Protein AF-A0A7G6E0V7-F1 (afdb_monomer_lite)

Foldseek 3Di:
DVVVVVVVVVVVVLLVVLLVLQLVVCVVVPPPDDDDDDADSSNVSVVQLVVQLVVQLVVVVVVCVVVVPDDDCFDPPDDPPTDGPSSVVSSVCSSVVSVVVSVVVVVD

Sequence (108 aa):
MLIKGILALILIGLVAWAVRTRVRLKKTRGVENVESTVASPASIALGELVAIAGGIYLSLVLLTSFLKLSLPEKVCIYDNLLIDPLALAAIVIAILQPLFLSLLRRFR

Structure (mmCIF, N/CA/C/O backbone):
data_AF-A0A7G6E0V7-F1
#
_entry.id   AF-A0A7G6E0V7-F1
#
loop_
_atom_site.group_PDB
_atom_site.id
_atom_site.type_symbol
_atom_site.label_atom_id
_atom_site.label_alt_id
_atom_site.label_comp_id
_atom_site.label_asym_id
_atom_site.label_entity_id
_atom_site.label_seq_id
_atom_site.pdbx_PDB_ins_code
_atom_site.Cartn_x
_atom_site.Cartn_y
_atom_site.Cartn_z
_atom_site.occupancy
_atom_site.B_iso_or_equiv
_atom_site.auth_seq_id
_atom_site.auth_comp_id
_atom_site.auth_asym_id
_atom_site.auth_atom_id
_atom_site.pdbx_PDB_model_num
ATOM 1 N N . MET A 1 1 ? 2.700 -21.958 11.638 1.00 61.03 1 MET A N 1
ATOM 2 C CA . MET A 1 1 ? 3.788 -21.428 10.776 1.00 61.03 1 MET A CA 1
ATOM 3 C C . MET A 1 1 ? 3.452 -21.491 9.288 1.00 61.03 1 MET A C 1
ATOM 5 O O . MET A 1 1 ? 3.596 -20.470 8.634 1.00 61.03 1 MET A O 1
ATOM 9 N N . LEU A 1 2 ? 2.939 -22.612 8.764 1.00 71.69 2 LEU A N 1
ATOM 10 C CA . LEU A 1 2 ? 2.548 -22.760 7.347 1.00 71.69 2 LEU A CA 1
ATOM 11 C C . LEU A 1 2 ? 1.574 -21.681 6.837 1.00 71.69 2 LEU A C 1
ATOM 13 O O . LEU A 1 2 ? 1.853 -21.029 5.839 1.00 71.69 2 LEU A O 1
ATOM 17 N N . ILE A 1 3 ? 0.488 -21.415 7.569 1.00 73.81 3 ILE A N 1
ATOM 18 C CA . ILE A 1 3 ? -0.502 -20.382 7.202 1.00 73.81 3 ILE A CA 1
ATOM 19 C C . ILE A 1 3 ? 0.128 -18.977 7.167 1.00 73.81 3 ILE A C 1
ATOM 21 O O . ILE A 1 3 ? -0.155 -18.197 6.263 1.00 73.81 3 ILE A O 1
ATOM 25 N N . LYS A 1 4 ? 1.046 -18.678 8.104 1.00 66.00 4 LYS A N 1
ATOM 26 C CA . LYS A 1 4 ? 1.781 -17.399 8.168 1.00 66.00 4 LYS A CA 1
ATOM 27 C C . LYS A 1 4 ? 2.684 -17.218 6.942 1.00 66.00 4 LYS A C 1
ATOM 29 O O . LYS A 1 4 ? 2.726 -16.136 6.366 1.00 66.00 4 LYS A O 1
ATOM 34 N N . GLY A 1 5 ? 3.349 -18.295 6.516 1.00 78.94 5 GLY A N 1
ATOM 35 C CA . GLY A 1 5 ? 4.156 -18.313 5.296 1.00 78.94 5 GLY A CA 1
ATOM 36 C C . GLY A 1 5 ? 3.321 -18.061 4.041 1.00 78.94 5 GLY A C 1
ATOM 37 O O . GLY A 1 5 ? 3.705 -17.238 3.219 1.00 78.94 5 GLY A O 1
ATOM 38 N N . ILE A 1 6 ? 2.150 -18.698 3.930 1.00 85.62 6 ILE A N 1
ATOM 39 C CA . ILE A 1 6 ? 1.242 -18.545 2.781 1.00 85.62 6 ILE A CA 1
ATOM 40 C C . ILE A 1 6 ? 0.707 -17.108 2.680 1.00 85.62 6 ILE A C 1
ATOM 42 O O . ILE A 1 6 ? 0.750 -16.518 1.604 1.00 85.62 6 ILE A O 1
ATOM 46 N N . LEU A 1 7 ? 0.258 -16.517 3.791 1.00 78.50 7 LEU A N 1
ATOM 47 C CA . LEU A 1 7 ? -0.248 -15.137 3.830 1.00 78.50 7 LEU A CA 1
ATOM 48 C C . LEU A 1 7 ?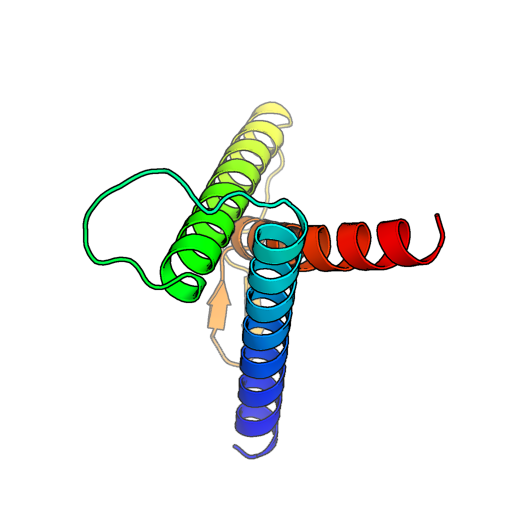 0.820 -14.111 3.431 1.00 78.50 7 LEU A C 1
ATOM 50 O O . LEU A 1 7 ? 0.543 -13.216 2.631 1.00 78.50 7 LEU A O 1
ATOM 54 N N . ALA A 1 8 ? 2.048 -14.269 3.932 1.00 79.31 8 ALA A N 1
ATOM 55 C CA . ALA A 1 8 ? 3.171 -13.425 3.535 1.00 79.31 8 ALA A CA 1
ATOM 56 C C . ALA A 1 8 ? 3.475 -13.560 2.033 1.00 79.31 8 ALA A C 1
ATOM 58 O O . ALA A 1 8 ? 3.674 -12.556 1.353 1.00 79.31 8 ALA A O 1
ATOM 59 N N . LEU A 1 9 ? 3.436 -14.783 1.495 1.00 87.12 9 LEU A N 1
ATOM 60 C CA . LEU A 1 9 ? 3.640 -15.053 0.069 1.00 87.12 9 LEU A CA 1
ATOM 61 C C . LEU A 1 9 ? 2.556 -14.409 -0.804 1.00 87.12 9 LEU A C 1
ATOM 63 O O . LEU A 1 9 ? 2.872 -13.830 -1.842 1.00 87.12 9 LEU A O 1
ATOM 67 N N . ILE A 1 10 ? 1.295 -14.453 -0.364 1.00 87.44 10 ILE A N 1
ATOM 68 C CA . ILE A 1 10 ? 0.173 -13.790 -1.042 1.00 87.44 10 ILE A CA 1
ATOM 69 C C . ILE A 1 10 ? 0.368 -12.272 -1.037 1.00 87.44 10 ILE A C 1
ATOM 71 O O . ILE A 1 10 ? 0.229 -11.640 -2.083 1.00 87.44 10 ILE A O 1
ATOM 75 N N . LEU A 1 11 ? 0.728 -11.684 0.107 1.00 82.62 11 LEU A N 1
ATOM 76 C CA . LEU A 1 11 ? 0.953 -10.242 0.221 1.00 82.62 11 LEU A CA 1
ATOM 77 C C . LEU A 1 11 ? 2.114 -9.786 -0.675 1.00 82.62 11 LEU A C 1
ATOM 79 O O . LEU A 1 11 ? 1.972 -8.824 -1.430 1.00 82.62 11 LEU A O 1
ATOM 83 N N . ILE A 1 12 ? 3.229 -10.521 -0.659 1.00 87.38 12 ILE A N 1
ATOM 84 C CA . ILE A 1 12 ? 4.373 -10.285 -1.551 1.00 87.38 12 ILE A CA 1
ATOM 85 C C . ILE A 1 12 ? 3.939 -10.409 -3.017 1.00 87.38 12 ILE A C 1
ATOM 87 O O . ILE A 1 12 ? 4.291 -9.557 -3.833 1.00 87.38 12 ILE A O 1
ATOM 91 N N . GLY A 1 13 ? 3.133 -11.420 -3.353 1.00 88.50 13 GLY A N 1
ATOM 92 C CA . GLY A 1 13 ? 2.582 -11.615 -4.693 1.00 88.50 13 GLY A CA 1
ATOM 93 C C . GLY A 1 13 ? 1.705 -10.449 -5.155 1.00 88.50 13 GLY A C 1
ATOM 94 O O . GLY A 1 13 ? 1.864 -9.969 -6.278 1.00 88.50 13 GLY A O 1
ATOM 95 N N . LEU A 1 14 ? 0.830 -9.941 -4.282 1.00 87.38 14 LEU A N 1
ATOM 96 C CA . LEU A 1 14 ? -0.024 -8.782 -4.560 1.00 87.38 14 LEU A CA 1
ATOM 97 C C . LEU A 1 14 ? 0.798 -7.509 -4.778 1.00 87.38 14 LEU A C 1
ATOM 99 O O . LEU A 1 14 ? 0.562 -6.788 -5.750 1.00 87.38 14 LEU A O 1
ATOM 103 N N . VAL A 1 15 ? 1.798 -7.256 -3.929 1.00 85.25 15 VAL A N 1
ATOM 104 C CA . VAL A 1 15 ? 2.710 -6.110 -4.081 1.00 85.25 15 VAL A CA 1
ATOM 105 C C . VAL A 1 15 ? 3.497 -6.222 -5.388 1.00 85.25 15 VAL A C 1
ATOM 107 O O . VAL A 1 15 ? 3.530 -5.270 -6.172 1.00 85.25 15 VAL A O 1
ATOM 110 N N . ALA A 1 16 ? 4.067 -7.392 -5.682 1.00 86.44 16 ALA A N 1
ATOM 111 C CA . ALA A 1 16 ? 4.795 -7.638 -6.925 1.00 86.44 16 ALA A CA 1
ATOM 112 C C . ALA A 1 16 ? 3.901 -7.432 -8.158 1.00 86.44 16 ALA A C 1
ATOM 114 O O . ALA A 1 16 ? 4.328 -6.840 -9.156 1.00 86.44 16 ALA A O 1
ATOM 115 N N . TRP A 1 17 ? 2.642 -7.866 -8.092 1.00 88.25 17 TRP A N 1
ATOM 116 C CA . TRP A 1 17 ? 1.683 -7.680 -9.175 1.00 88.25 17 TRP A CA 1
ATOM 117 C C . TRP A 1 17 ? 1.291 -6.210 -9.370 1.00 88.25 17 TRP A C 1
ATOM 119 O O . TRP A 1 17 ? 1.265 -5.727 -10.510 1.00 88.25 17 TRP A O 1
ATOM 129 N N . ALA A 1 18 ? 1.068 -5.468 -8.284 1.00 80.56 18 ALA A N 1
ATOM 130 C CA . ALA A 1 18 ? 0.787 -4.035 -8.328 1.00 80.56 18 ALA A CA 1
ATOM 131 C C . ALA A 1 18 ? 1.958 -3.249 -8.945 1.00 80.56 18 ALA A C 1
ATOM 133 O O . ALA A 1 18 ? 1.751 -2.436 -9.853 1.00 80.56 18 ALA A O 1
ATOM 134 N N . VAL A 1 19 ? 3.195 -3.552 -8.533 1.00 83.88 19 VAL A N 1
ATOM 135 C CA . VAL A 1 19 ? 4.417 -2.954 -9.099 1.00 83.88 19 VAL A CA 1
ATOM 136 C C . VAL A 1 19 ? 4.537 -3.275 -10.588 1.00 83.88 19 VAL A C 1
ATOM 138 O O . VAL A 1 19 ? 4.707 -2.368 -11.406 1.00 83.88 19 VAL A O 1
ATOM 141 N N . ARG A 1 20 ? 4.372 -4.546 -10.977 1.00 84.94 20 ARG A N 1
ATOM 142 C CA . ARG A 1 20 ? 4.445 -4.969 -12.385 1.00 84.94 20 ARG A CA 1
ATOM 143 C C . ARG A 1 20 ? 3.414 -4.248 -13.254 1.00 84.94 20 ARG A C 1
ATOM 145 O O . ARG A 1 20 ? 3.713 -3.882 -14.391 1.00 84.94 20 ARG A O 1
ATOM 152 N N . THR A 1 21 ? 2.218 -4.029 -12.719 1.00 82.56 21 THR A N 1
ATOM 153 C CA . THR A 1 21 ? 1.136 -3.316 -13.406 1.00 82.56 21 THR A CA 1
ATOM 154 C C . THR A 1 21 ? 1.484 -1.842 -13.604 1.00 82.56 21 THR A C 1
ATOM 156 O O . THR A 1 21 ? 1.350 -1.336 -14.718 1.00 82.56 21 THR A O 1
ATOM 159 N N . ARG A 1 22 ? 2.027 -1.167 -12.579 1.00 77.81 22 ARG A N 1
ATOM 160 C CA . ARG A 1 22 ? 2.501 0.226 -12.689 1.00 77.81 22 ARG A CA 1
ATOM 161 C C . ARG A 1 22 ? 3.622 0.374 -13.722 1.00 77.81 22 ARG A C 1
ATOM 163 O O . ARG A 1 22 ? 3.552 1.267 -14.565 1.00 77.81 22 ARG A O 1
ATOM 170 N N . VAL A 1 23 ? 4.597 -0.538 -13.726 1.00 80.44 23 VAL A N 1
ATOM 171 C CA . VAL A 1 23 ? 5.696 -0.543 -14.711 1.00 80.44 23 VAL A CA 1
ATOM 172 C C . VAL A 1 23 ? 5.171 -0.730 -16.137 1.00 80.44 23 VAL A C 1
ATOM 174 O O . VAL A 1 23 ? 5.550 0.024 -17.034 1.00 80.44 23 VAL A O 1
ATOM 177 N N . ARG A 1 24 ? 4.256 -1.685 -16.360 1.00 77.50 24 ARG A N 1
ATOM 178 C CA . ARG A 1 24 ? 3.620 -1.876 -17.676 1.00 77.50 24 ARG A CA 1
ATOM 179 C C . ARG A 1 24 ? 2.872 -0.624 -18.126 1.00 77.50 24 ARG A C 1
ATOM 181 O O . ARG A 1 24 ? 3.052 -0.198 -19.261 1.00 77.50 24 ARG A O 1
ATOM 188 N N . LEU A 1 25 ? 2.095 -0.004 -17.235 1.00 71.56 25 LEU A N 1
ATOM 189 C CA . LEU A 1 25 ? 1.368 1.227 -17.546 1.00 71.56 25 LEU A CA 1
ATOM 190 C C . LEU A 1 25 ? 2.300 2.390 -17.911 1.00 71.56 25 LEU A C 1
ATOM 192 O O . LEU A 1 25 ? 1.936 3.167 -18.791 1.00 71.56 25 LEU A O 1
ATOM 196 N N . LYS A 1 26 ? 3.470 2.521 -17.269 1.00 69.44 26 LYS A N 1
ATOM 197 C CA . LYS A 1 26 ? 4.471 3.544 -17.621 1.00 69.44 26 LYS A CA 1
ATOM 198 C C . LYS A 1 26 ? 5.100 3.286 -18.988 1.00 69.44 26 LYS A C 1
ATOM 200 O O . LYS A 1 26 ? 5.163 4.208 -19.796 1.00 69.44 26 LYS A O 1
ATOM 205 N N . LYS A 1 27 ? 5.464 2.032 -19.280 1.00 68.81 27 LYS A N 1
ATOM 206 C CA . LYS A 1 27 ? 6.036 1.644 -20.579 1.00 68.81 27 LYS A CA 1
ATOM 207 C C . LYS A 1 27 ? 5.058 1.886 -21.736 1.00 68.81 27 LYS A C 1
ATOM 209 O O . LYS A 1 27 ? 5.447 2.425 -22.761 1.00 68.81 27 LYS A O 1
ATOM 214 N N . THR A 1 28 ? 3.771 1.577 -21.558 1.00 63.72 28 THR A N 1
ATOM 215 C CA . THR A 1 28 ? 2.734 1.842 -22.578 1.00 63.72 28 THR A CA 1
ATOM 216 C C . THR A 1 28 ? 2.435 3.337 -22.764 1.00 63.72 28 THR A C 1
ATOM 218 O O . THR A 1 28 ? 1.898 3.723 -23.794 1.00 63.72 28 THR A O 1
ATOM 221 N N . ARG A 1 29 ? 2.766 4.195 -21.788 1.00 61.81 29 ARG A N 1
ATOM 222 C CA . ARG A 1 29 ? 2.555 5.653 -21.865 1.00 61.81 29 ARG A CA 1
ATOM 223 C C . ARG A 1 29 ? 3.738 6.421 -22.478 1.00 61.81 29 ARG A C 1
ATOM 225 O O . ARG A 1 29 ? 3.662 7.641 -22.529 1.00 61.81 29 ARG A O 1
ATOM 232 N N . GLY A 1 30 ? 4.804 5.747 -22.929 1.00 56.09 30 GLY A N 1
ATOM 233 C CA . GLY A 1 30 ? 5.916 6.394 -23.643 1.00 56.09 30 GLY A CA 1
ATOM 234 C C . GLY A 1 30 ? 6.721 7.401 -22.811 1.00 56.09 30 GLY A C 1
ATOM 235 O O . GLY A 1 30 ? 7.339 8.300 -23.370 1.00 56.09 30 GLY A O 1
ATOM 236 N N . VAL A 1 31 ? 6.717 7.279 -21.479 1.00 56.22 31 VAL A N 1
ATOM 237 C CA . VAL A 1 31 ? 7.518 8.138 -20.587 1.00 56.22 31 VAL A CA 1
ATOM 238 C C . VAL A 1 31 ? 8.952 7.594 -20.540 1.00 56.22 31 VAL A C 1
ATOM 240 O O . VAL A 1 31 ? 9.377 7.046 -19.527 1.00 56.22 31 VAL A O 1
ATOM 243 N N . GLU A 1 32 ? 9.661 7.648 -21.668 1.00 57.03 32 GLU A N 1
ATOM 244 C CA . GLU A 1 32 ? 11.047 7.159 -21.800 1.00 57.03 32 GLU A CA 1
ATOM 245 C C . GLU A 1 32 ? 12.106 8.270 -21.842 1.00 57.03 32 GLU A C 1
ATOM 247 O O . GLU A 1 32 ? 13.285 7.964 -21.923 1.00 57.03 32 GLU A O 1
ATOM 252 N N . ASN A 1 33 ? 11.741 9.546 -21.698 1.00 53.62 33 ASN A N 1
ATOM 253 C CA . ASN A 1 33 ? 12.721 10.635 -21.728 1.00 53.62 33 ASN A CA 1
ATOM 254 C C . ASN A 1 33 ? 12.548 11.605 -20.562 1.00 53.62 33 ASN A C 1
ATOM 256 O O . ASN A 1 33 ? 11.896 12.631 -20.713 1.00 53.62 33 ASN A O 1
ATOM 260 N N . VAL A 1 34 ? 13.166 11.291 -19.421 1.00 52.69 34 VAL A N 1
ATOM 261 C CA . VAL A 1 34 ? 13.881 12.300 -18.626 1.00 52.69 34 VAL A CA 1
ATOM 262 C C . VAL A 1 34 ? 15.130 11.626 -18.063 1.00 52.69 34 VAL A C 1
ATOM 264 O O . VAL A 1 34 ? 15.057 10.608 -17.377 1.00 52.69 34 VAL A O 1
ATOM 267 N N . GLU A 1 35 ? 16.264 12.190 -18.452 1.00 54.75 35 GLU A N 1
ATOM 268 C CA . GLU A 1 35 ? 17.633 11.822 -18.128 1.00 54.75 35 GLU A CA 1
ATOM 269 C C . GLU A 1 35 ? 17.919 11.521 -16.650 1.00 54.75 35 GLU A C 1
ATOM 271 O O . GLU A 1 35 ? 17.383 12.137 -15.733 1.00 54.75 35 GLU A O 1
ATOM 276 N N . SER A 1 36 ? 18.951 10.689 -16.484 1.00 49.38 36 SER A N 1
ATOM 277 C CA . SER A 1 36 ? 19.927 10.684 -15.387 1.00 49.38 36 SER A CA 1
ATOM 278 C C . SER A 1 36 ? 19.534 10.032 -14.045 1.00 49.38 36 SER A C 1
ATOM 280 O O . SER A 1 36 ? 18.831 10.585 -13.209 1.00 49.38 36 SER A O 1
ATOM 282 N N . THR A 1 37 ? 20.165 8.870 -13.808 1.00 53.41 37 THR A N 1
ATOM 283 C CA . THR A 1 37 ? 20.652 8.400 -12.493 1.00 53.41 37 THR A CA 1
ATOM 284 C C . THR A 1 37 ? 19.689 7.565 -11.606 1.00 53.41 37 THR A C 1
ATOM 286 O O . THR A 1 37 ? 18.906 8.057 -10.804 1.00 53.41 37 THR A O 1
ATOM 289 N N . VAL A 1 38 ? 19.896 6.235 -11.683 1.00 58.19 38 VAL A N 1
ATOM 290 C CA . VAL A 1 38 ? 19.934 5.226 -10.584 1.00 58.19 38 VAL A CA 1
ATOM 291 C C . VAL A 1 38 ? 18.643 4.527 -10.110 1.00 58.19 38 VAL A C 1
ATOM 293 O O . VAL A 1 38 ? 18.741 3.413 -9.592 1.00 58.19 38 VAL A O 1
ATOM 296 N N . ALA A 1 39 ? 17.429 5.031 -10.335 1.00 64.62 39 ALA A N 1
ATOM 297 C CA . ALA A 1 39 ? 16.234 4.318 -9.851 1.00 64.62 39 ALA A CA 1
ATOM 298 C C . ALA A 1 39 ? 15.652 3.335 -10.888 1.00 64.62 39 ALA A C 1
ATOM 300 O O . ALA A 1 39 ? 15.194 3.736 -11.957 1.00 64.62 39 ALA A O 1
ATOM 301 N N . SER A 1 40 ? 15.603 2.036 -10.560 1.00 83.19 40 SER A N 1
ATOM 302 C CA . SER A 1 40 ? 14.907 1.049 -11.402 1.00 83.19 40 SER A CA 1
ATO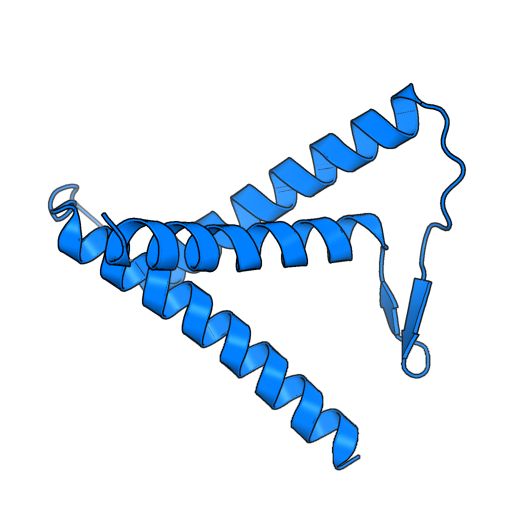M 303 C C . SER A 1 40 ? 13.416 1.413 -11.552 1.00 83.19 40 SER A C 1
ATOM 305 O O . SER A 1 40 ? 12.825 1.960 -10.614 1.00 83.19 40 SER A O 1
ATOM 307 N N . PRO A 1 41 ? 12.744 1.062 -12.667 1.00 80.25 41 PRO A N 1
ATOM 308 C CA . PRO A 1 41 ? 11.303 1.290 -12.819 1.00 80.25 41 PRO A CA 1
ATOM 309 C C . PRO A 1 41 ? 10.461 0.733 -11.658 1.00 80.25 41 PRO A C 1
ATOM 311 O O . PRO A 1 41 ? 9.420 1.296 -11.317 1.00 80.25 41 PRO A O 1
ATOM 314 N N . ALA A 1 42 ? 10.921 -0.352 -11.025 1.00 78.81 42 ALA A N 1
ATOM 315 C CA . ALA A 1 42 ? 10.301 -0.919 -9.832 1.00 78.81 42 ALA A CA 1
ATOM 316 C C . ALA A 1 42 ? 10.480 -0.018 -8.600 1.00 78.81 42 ALA A C 1
ATOM 318 O O . ALA A 1 42 ? 9.515 0.210 -7.875 1.00 78.81 42 ALA A O 1
ATOM 319 N N . SER A 1 43 ? 11.675 0.541 -8.392 1.00 85.19 43 SER A N 1
ATOM 320 C CA . SER A 1 43 ? 11.957 1.496 -7.311 1.00 85.19 43 SER A CA 1
ATOM 321 C C . SER A 1 43 ? 11.071 2.738 -7.417 1.00 85.19 43 SER A C 1
ATOM 323 O O . SER A 1 43 ? 10.494 3.168 -6.421 1.00 85.19 43 SER A O 1
ATOM 325 N N . ILE A 1 44 ? 10.887 3.264 -8.631 1.00 86.88 44 ILE A N 1
ATOM 326 C CA . ILE A 1 44 ? 9.999 4.408 -8.877 1.00 86.88 44 ILE A CA 1
ATOM 327 C C . ILE A 1 44 ? 8.542 4.036 -8.562 1.00 86.88 44 ILE A C 1
ATOM 329 O O . ILE A 1 44 ? 7.850 4.777 -7.870 1.00 86.88 44 ILE A O 1
ATOM 333 N N . ALA A 1 45 ? 8.073 2.874 -9.027 1.00 86.44 45 ALA A N 1
ATOM 334 C CA . ALA A 1 45 ? 6.709 2.413 -8.764 1.00 86.44 45 ALA A CA 1
ATOM 335 C C . ALA A 1 45 ? 6.436 2.167 -7.268 1.00 86.44 45 ALA A C 1
ATOM 337 O O . ALA A 1 45 ? 5.324 2.420 -6.803 1.00 86.44 45 ALA A O 1
ATOM 338 N N . LEU A 1 46 ? 7.434 1.687 -6.518 1.00 87.06 46 LEU A N 1
ATOM 339 C CA . LEU A 1 46 ? 7.361 1.548 -5.063 1.00 87.06 46 LEU A CA 1
ATOM 340 C C . LEU A 1 46 ? 7.305 2.914 -4.373 1.00 87.06 46 LEU A C 1
ATOM 342 O O . LEU A 1 46 ? 6.445 3.116 -3.520 1.00 87.06 46 LEU A O 1
ATOM 346 N N . GLY A 1 47 ? 8.158 3.861 -4.778 1.00 91.38 47 GLY A N 1
ATOM 347 C CA . GLY A 1 47 ? 8.128 5.233 -4.264 1.00 91.38 47 GLY A CA 1
ATOM 348 C C . GLY A 1 47 ? 6.767 5.900 -4.473 1.00 91.38 47 GLY A C 1
ATOM 349 O O . GLY A 1 47 ? 6.202 6.462 -3.539 1.00 91.38 47 GLY A O 1
ATOM 350 N N . GLU A 1 48 ? 6.180 5.751 -5.663 1.00 90.62 48 GLU A N 1
ATOM 351 C CA . GLU A 1 48 ? 4.825 6.236 -5.954 1.00 90.62 48 GLU A CA 1
ATOM 352 C C . GLU A 1 48 ? 3.752 5.556 -5.099 1.00 90.62 48 GLU A C 1
ATOM 354 O O . GLU A 1 48 ? 2.837 6.224 -4.622 1.00 90.62 48 GLU A O 1
ATOM 359 N N . LEU A 1 49 ? 3.838 4.235 -4.903 1.00 91.50 49 LEU A N 1
ATOM 360 C CA . LEU A 1 49 ? 2.884 3.499 -4.071 1.00 91.50 49 LEU A CA 1
ATOM 361 C C . LEU A 1 49 ? 2.900 4.021 -2.628 1.00 91.50 49 LEU A C 1
ATOM 363 O O . LEU A 1 49 ? 1.837 4.275 -2.064 1.00 91.50 49 LEU A O 1
ATOM 367 N N . VAL A 1 50 ? 4.095 4.214 -2.062 1.00 94.00 50 VAL A N 1
ATOM 368 C CA . VAL A 1 50 ? 4.279 4.740 -0.702 1.00 94.00 50 VAL A CA 1
ATOM 369 C C . VAL A 1 50 ? 3.799 6.186 -0.605 1.00 94.00 50 VAL A C 1
ATOM 371 O O . VAL A 1 50 ? 3.084 6.515 0.336 1.00 94.00 50 VAL A O 1
ATOM 374 N N . ALA A 1 51 ? 4.120 7.034 -1.586 1.00 95.19 51 ALA A N 1
ATOM 375 C CA . ALA A 1 51 ? 3.669 8.424 -1.610 1.00 95.19 51 ALA A CA 1
ATOM 376 C C . ALA A 1 51 ? 2.133 8.530 -1.638 1.00 95.19 51 ALA A C 1
ATOM 378 O O . ALA A 1 51 ? 1.547 9.295 -0.871 1.00 95.19 51 ALA A O 1
ATOM 379 N N . ILE A 1 52 ? 1.469 7.720 -2.470 1.00 95.31 52 ILE A N 1
ATOM 380 C CA . ILE A 1 52 ? 0.002 7.673 -2.547 1.00 95.31 52 ILE A CA 1
ATOM 381 C C . ILE A 1 52 ? -0.592 7.164 -1.229 1.00 95.31 52 ILE A C 1
ATOM 383 O O . ILE A 1 52 ? -1.513 7.785 -0.699 1.00 95.31 52 ILE A O 1
ATOM 387 N N . ALA A 1 53 ? -0.061 6.070 -0.676 1.00 96.38 53 ALA A N 1
ATOM 388 C CA . ALA A 1 53 ? -0.521 5.537 0.605 1.00 96.38 53 ALA A CA 1
ATOM 389 C C . ALA A 1 53 ? -0.352 6.560 1.741 1.00 96.38 53 ALA A C 1
ATOM 391 O O . ALA A 1 53 ? -1.275 6.753 2.526 1.00 96.38 53 ALA A O 1
ATOM 392 N N . GLY A 1 54 ? 0.775 7.275 1.791 1.00 96.50 54 GLY A N 1
ATOM 393 C CA . GLY A 1 54 ? 1.017 8.334 2.773 1.00 96.50 54 GLY A CA 1
ATOM 394 C C . GLY A 1 54 ? 0.015 9.485 2.658 1.00 96.50 54 GLY A C 1
ATOM 395 O O . GLY A 1 54 ? -0.535 9.923 3.667 1.00 96.50 54 GLY A O 1
ATOM 396 N N . GLY A 1 55 ? -0.285 9.932 1.434 1.00 96.88 55 GLY A N 1
ATOM 397 C CA . GLY A 1 55 ? -1.286 10.975 1.192 1.00 96.88 55 GLY A CA 1
ATOM 398 C C . GLY A 1 55 ? -2.702 10.556 1.599 1.00 96.88 55 GLY A C 1
ATOM 399 O O . GLY A 1 55 ? -3.422 11.338 2.226 1.00 96.88 55 GLY A O 1
ATOM 400 N N . ILE A 1 56 ? -3.091 9.310 1.301 1.00 97.38 56 ILE A N 1
ATOM 401 C CA . ILE A 1 56 ? -4.384 8.750 1.726 1.00 97.38 56 ILE A CA 1
ATOM 402 C C . ILE A 1 56 ? -4.441 8.656 3.250 1.00 97.38 56 ILE A C 1
ATOM 404 O O . ILE A 1 56 ? -5.422 9.099 3.838 1.00 97.38 56 ILE A O 1
ATOM 408 N N . TYR A 1 57 ? -3.394 8.134 3.893 1.00 96.88 57 TYR A N 1
ATOM 409 C CA . TYR A 1 57 ? -3.326 8.031 5.350 1.00 96.88 57 TYR A CA 1
ATOM 410 C C . TYR A 1 57 ? -3.489 9.400 6.015 1.00 96.88 57 TYR A C 1
ATOM 412 O O . TYR A 1 57 ? -4.362 9.559 6.863 1.00 96.88 57 TYR A O 1
ATOM 420 N N . LEU A 1 58 ? -2.728 10.409 5.578 1.00 97.50 58 LEU A N 1
ATOM 421 C CA . LEU A 1 58 ? -2.823 11.758 6.135 1.00 97.50 58 LEU A CA 1
ATOM 422 C C . LEU A 1 58 ? -4.226 12.351 5.940 1.00 97.50 58 LEU A C 1
ATOM 424 O O . LEU A 1 58 ? -4.782 12.942 6.861 1.00 97.50 58 LEU A O 1
ATOM 428 N N . SER A 1 59 ? -4.823 12.146 4.765 1.00 97.69 59 SER A N 1
ATOM 429 C CA . SER A 1 59 ? -6.189 12.598 4.477 1.00 97.69 59 SER A CA 1
ATOM 430 C C . SER A 1 59 ? -7.219 11.914 5.379 1.00 97.69 59 SER A C 1
ATOM 432 O O . SER A 1 59 ? -8.120 12.577 5.886 1.00 97.69 59 SER A O 1
ATOM 434 N N . LEU A 1 60 ? -7.076 10.606 5.617 1.00 96.19 60 LEU A N 1
ATOM 435 C CA . LEU A 1 60 ? -7.938 9.854 6.528 1.00 96.19 60 LEU A CA 1
ATOM 436 C C . LEU A 1 60 ? -7.774 10.330 7.971 1.00 96.19 60 LEU A C 1
ATOM 438 O O . LEU A 1 60 ? -8.783 10.561 8.623 1.00 96.19 60 LEU A O 1
ATOM 442 N N . VAL A 1 61 ? -6.542 10.549 8.440 1.00 95.56 61 VAL A N 1
ATOM 443 C CA . VAL A 1 61 ? -6.265 11.083 9.786 1.00 95.56 61 VAL A CA 1
ATOM 444 C C . VAL A 1 61 ? -6.926 12.448 9.976 1.00 95.56 61 VAL A C 1
ATOM 446 O O . VAL A 1 61 ? -7.588 12.691 10.988 1.00 95.56 61 VAL A O 1
ATOM 449 N N . LEU A 1 62 ? -6.786 13.338 8.990 1.00 97.12 62 LEU A N 1
ATOM 450 C CA . LEU A 1 62 ? -7.425 14.654 9.012 1.00 97.12 62 LEU A CA 1
ATOM 451 C C . LEU A 1 62 ? -8.950 14.537 9.017 1.00 97.12 62 LEU A C 1
ATOM 453 O O . LEU A 1 62 ? -9.608 15.208 9.810 1.00 97.12 62 LEU A O 1
ATOM 457 N N . LEU A 1 63 ? -9.514 13.660 8.185 1.00 97.00 63 LEU A N 1
ATOM 458 C CA . LEU A 1 63 ? -10.954 13.423 8.124 1.00 97.00 63 LEU A CA 1
ATOM 459 C C . LEU A 1 63 ? -11.497 12.883 9.451 1.00 97.00 63 LEU A C 1
ATOM 461 O O . LEU A 1 63 ? -12.502 13.385 9.954 1.00 97.00 63 LEU A O 1
ATOM 465 N N . THR A 1 64 ? -10.835 11.889 10.044 1.00 95.25 64 THR A N 1
ATOM 466 C CA . THR A 1 64 ? -11.255 11.304 11.322 1.00 95.25 64 THR A CA 1
ATOM 467 C C . THR A 1 64 ? -11.130 12.305 12.463 1.00 95.25 64 THR A C 1
ATOM 469 O O . THR A 1 64 ? -12.008 12.350 13.322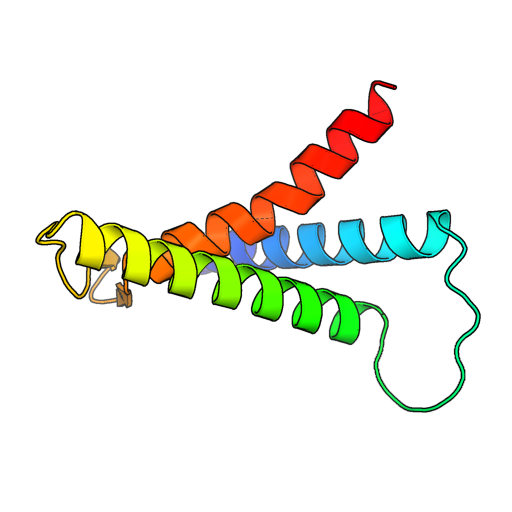 1.00 95.25 64 THR A O 1
ATOM 472 N N . SER A 1 65 ? -10.092 13.148 12.443 1.00 94.12 65 SER A N 1
ATOM 473 C CA . SER A 1 65 ? -9.911 14.235 13.411 1.00 94.12 65 SER A CA 1
ATOM 474 C C . SER A 1 65 ? -11.008 15.297 13.279 1.00 94.12 65 SER A C 1
ATOM 476 O O . SER A 1 65 ? -11.640 15.669 14.268 1.00 94.12 65 SER A O 1
ATOM 478 N N . PHE A 1 66 ? -11.318 15.718 12.049 1.00 96.06 66 PHE A N 1
ATOM 479 C CA . PHE A 1 66 ? -12.379 16.684 11.761 1.00 96.06 66 PHE A CA 1
ATOM 480 C C . PHE A 1 66 ? -13.761 16.182 12.201 1.00 96.06 66 PHE A C 1
ATOM 482 O O . PHE A 1 66 ? -14.516 16.911 12.842 1.00 96.06 66 PHE A O 1
ATOM 489 N N . LEU A 1 67 ? -14.071 14.917 11.909 1.00 96.62 67 LEU A N 1
ATOM 490 C CA . LEU A 1 67 ? -15.322 14.269 12.311 1.00 96.62 67 LEU A CA 1
ATOM 491 C C . LEU A 1 67 ? -15.349 13.861 13.793 1.00 96.62 67 LEU A C 1
ATOM 493 O O . LEU A 1 67 ? -16.377 13.376 14.264 1.00 96.62 67 LEU A O 1
ATOM 497 N N . LYS A 1 68 ? -14.243 14.050 14.527 1.00 94.19 68 LYS A N 1
ATOM 498 C CA . LYS A 1 68 ? -14.061 13.625 15.925 1.00 94.19 68 LYS A CA 1
ATOM 499 C C . LYS A 1 68 ? -14.383 12.143 16.142 1.00 94.19 68 LYS A C 1
ATOM 501 O O . LYS A 1 68 ? -14.978 11.762 17.149 1.00 94.19 68 LYS A O 1
ATOM 506 N N . LEU A 1 69 ? -13.988 11.303 15.187 1.00 92.19 69 LEU A N 1
ATOM 507 C CA . LEU A 1 69 ? -14.155 9.859 15.290 1.00 92.19 69 LEU A CA 1
ATOM 508 C C . LEU A 1 69 ? -13.128 9.291 16.269 1.00 92.19 69 LEU A C 1
ATOM 510 O O . LEU A 1 69 ? -11.921 9.399 16.061 1.00 92.19 69 LEU A O 1
ATOM 514 N N . SER A 1 70 ? -13.615 8.647 17.325 1.00 87.56 70 SER A N 1
ATOM 515 C CA . SER A 1 70 ? -12.797 7.900 18.277 1.00 87.56 70 SER A CA 1
ATOM 516 C C . SER A 1 70 ? -12.498 6.505 17.721 1.00 87.56 70 SER A C 1
ATOM 518 O O . SER A 1 70 ? -13.268 5.564 17.928 1.00 87.56 70 SER A O 1
ATOM 520 N N . LEU A 1 71 ? -11.402 6.377 16.976 1.00 85.00 71 LEU A N 1
ATOM 521 C CA . LEU A 1 71 ? -10.926 5.093 16.458 1.00 85.00 71 LEU A CA 1
ATOM 522 C C . LEU A 1 71 ? -9.845 4.505 17.379 1.00 85.00 71 LEU A C 1
ATOM 524 O O . LEU A 1 71 ? -9.120 5.262 18.026 1.00 85.00 71 LEU A O 1
ATOM 528 N N . PRO A 1 72 ? -9.714 3.169 17.456 1.00 86.75 72 PRO A N 1
ATOM 529 C CA . PRO A 1 72 ? -8.622 2.547 18.195 1.00 86.75 72 PRO A CA 1
ATOM 530 C C . PRO A 1 72 ? -7.275 2.853 17.522 1.00 86.75 72 PRO A C 1
ATOM 532 O O . PRO A 1 72 ? -7.149 2.702 16.309 1.00 86.75 72 PRO A O 1
ATOM 535 N N . GLU A 1 73 ? -6.257 3.226 18.308 1.00 83.69 73 GLU A N 1
ATOM 536 C CA . GLU A 1 73 ? -4.913 3.550 17.787 1.00 83.69 73 GLU A CA 1
ATOM 537 C C . GLU A 1 73 ? -4.267 2.376 17.049 1.00 83.69 73 GLU A C 1
ATOM 539 O O . GLU A 1 73 ? -3.533 2.554 16.078 1.00 83.69 73 GLU A O 1
ATOM 544 N N . LYS A 1 74 ? -4.523 1.155 17.524 1.00 86.56 74 LYS A N 1
ATOM 545 C CA . LYS A 1 74 ? -4.023 -0.066 16.907 1.00 86.56 74 LYS A CA 1
ATOM 546 C C . LYS A 1 74 ? -5.100 -1.128 16.932 1.00 86.56 74 LYS A C 1
ATOM 548 O O . LYS A 1 74 ? -5.793 -1.312 17.931 1.00 86.56 74 LYS A O 1
ATOM 553 N N . VAL A 1 75 ? -5.191 -1.862 15.837 1.00 86.31 75 VAL A N 1
ATOM 554 C CA . VAL A 1 75 ? -6.002 -3.067 15.732 1.00 86.31 75 VAL A CA 1
ATOM 555 C C . VAL A 1 75 ? -5.086 -4.283 15.711 1.00 86.31 75 VAL A C 1
ATOM 557 O O . VAL A 1 75 ? -4.061 -4.302 15.025 1.00 86.31 75 VAL A O 1
ATOM 560 N N . CYS A 1 76 ? -5.446 -5.306 16.484 1.00 84.25 76 CYS A N 1
ATOM 561 C CA . CYS A 1 76 ? -4.814 -6.616 16.390 1.00 84.25 76 CYS A CA 1
ATOM 562 C C . CYS A 1 76 ? -5.337 -7.309 15.136 1.00 84.25 76 CYS A C 1
ATOM 564 O O . CYS A 1 76 ? -6.490 -7.734 15.100 1.00 84.25 76 CYS A O 1
ATOM 566 N N . ILE A 1 77 ? -4.492 -7.431 14.116 1.00 73.25 77 ILE A N 1
ATOM 567 C CA . ILE A 1 77 ? -4.865 -8.150 12.891 1.00 73.25 77 ILE A CA 1
ATOM 568 C C . ILE A 1 77 ? -4.611 -9.654 13.058 1.00 73.25 77 ILE A C 1
ATOM 570 O O . ILE A 1 77 ? -5.393 -10.469 12.576 1.00 73.25 77 ILE A O 1
ATOM 574 N N . TYR A 1 78 ? -3.523 -10.037 13.740 1.00 66.56 78 TYR A N 1
ATOM 575 C CA . TYR A 1 78 ? -3.167 -11.442 13.976 1.00 66.56 78 TYR A CA 1
ATOM 576 C C . TYR A 1 78 ? -2.095 -11.581 15.073 1.00 66.56 78 TYR A C 1
ATOM 578 O O . TYR A 1 78 ? -1.117 -10.847 15.005 1.00 66.56 78 TYR A O 1
ATOM 586 N N . ASP A 1 79 ? -2.235 -12.511 16.035 1.00 63.78 79 ASP A N 1
ATOM 587 C CA . ASP A 1 79 ? -1.239 -12.887 17.073 1.00 63.78 79 ASP A CA 1
ATOM 588 C C . ASP A 1 79 ? -0.278 -11.747 17.515 1.00 63.78 79 ASP A C 1
ATOM 590 O O . ASP A 1 79 ? 0.933 -11.853 17.322 1.00 63.78 79 ASP A O 1
ATOM 594 N N . ASN A 1 80 ? -0.794 -10.647 18.084 1.00 73.69 80 ASN A N 1
ATOM 595 C CA . ASN A 1 80 ? -0.037 -9.450 18.522 1.00 73.69 80 ASN A CA 1
ATOM 596 C C . ASN A 1 80 ? 0.531 -8.503 17.443 1.00 73.69 80 ASN A C 1
ATOM 598 O O . ASN A 1 80 ? 1.246 -7.556 17.781 1.00 73.69 80 ASN A O 1
ATOM 602 N N . LEU A 1 81 ? 0.195 -8.663 16.162 1.00 77.94 81 LEU A N 1
ATOM 603 C CA . LEU A 1 81 ? 0.510 -7.651 15.155 1.00 77.94 81 LEU A CA 1
ATOM 604 C C . LEU A 1 81 ? -0.454 -6.465 15.288 1.00 77.94 81 LEU A C 1
ATOM 606 O O . LEU A 1 81 ? -1.570 -6.479 14.762 1.00 77.94 81 LEU A O 1
ATOM 610 N N . LEU A 1 82 ? 0.009 -5.460 16.027 1.00 87.06 82 LEU A N 1
ATOM 611 C CA . LEU A 1 82 ? -0.668 -4.191 16.236 1.00 87.06 82 LEU A CA 1
ATOM 612 C C . LEU A 1 82 ? -0.368 -3.256 15.064 1.00 87.06 82 LEU A C 1
ATOM 614 O O . LEU A 1 82 ? 0.760 -2.782 14.912 1.00 87.06 82 LEU A O 1
ATOM 618 N N . ILE A 1 83 ? -1.379 -2.990 14.248 1.00 89.25 83 ILE A N 1
ATOM 619 C CA . ILE A 1 83 ? -1.279 -2.093 13.096 1.00 89.25 83 ILE A CA 1
ATOM 620 C C . ILE A 1 83 ? -2.281 -0.955 13.254 1.00 89.25 83 ILE A C 1
ATOM 622 O O . ILE A 1 83 ? -3.382 -1.154 13.759 1.00 89.25 83 ILE A O 1
ATOM 626 N N . ASP A 1 84 ? -1.891 0.233 12.804 1.00 92.69 84 ASP A N 1
ATOM 627 C CA . ASP A 1 84 ? -2.802 1.362 12.667 1.00 92.69 84 ASP A CA 1
ATOM 628 C C . ASP A 1 84 ? -3.863 1.042 11.587 1.00 92.69 84 ASP A C 1
ATOM 630 O O . ASP A 1 84 ? -3.506 0.778 10.427 1.00 92.69 84 ASP A O 1
ATOM 634 N N . PRO A 1 85 ? -5.163 1.040 11.936 1.00 92.25 85 PRO A N 1
ATOM 635 C CA . PRO A 1 85 ? -6.231 0.701 11.000 1.00 92.25 85 PRO A CA 1
ATOM 636 C C . PRO A 1 85 ? -6.319 1.661 9.802 1.00 92.25 85 PRO A C 1
ATOM 638 O O . PRO A 1 85 ? -6.639 1.218 8.694 1.00 92.25 85 PRO A O 1
ATOM 641 N N . LEU A 1 86 ? -6.008 2.949 9.977 1.00 94.25 86 LEU A N 1
ATOM 642 C CA . LEU A 1 86 ? -6.016 3.929 8.887 1.00 94.25 86 LEU A CA 1
ATOM 643 C C . LEU A 1 86 ? -4.846 3.678 7.938 1.00 94.25 86 LEU A C 1
ATOM 645 O O . LEU A 1 86 ? -5.016 3.768 6.720 1.00 94.25 86 LEU A O 1
ATOM 649 N N . ALA A 1 87 ? -3.671 3.334 8.472 1.00 93.50 87 ALA A N 1
ATOM 650 C CA . ALA A 1 87 ? -2.507 3.004 7.651 1.00 93.50 87 ALA A CA 1
ATOM 651 C C . ALA A 1 87 ? -2.762 1.745 6.809 1.00 93.50 87 ALA A C 1
ATOM 653 O O . ALA A 1 87 ? -2.444 1.712 5.616 1.00 93.50 87 ALA A O 1
ATOM 654 N N . LEU A 1 88 ? -3.403 0.732 7.404 1.00 93.31 88 LEU A N 1
ATOM 655 C CA . LEU A 1 88 ? -3.826 -0.470 6.688 1.00 93.31 88 LEU A CA 1
ATOM 656 C C . LEU A 1 88 ? -4.785 -0.125 5.543 1.00 93.31 88 LEU A C 1
ATOM 658 O O . LEU A 1 88 ? -4.558 -0.539 4.405 1.00 93.31 88 LEU A O 1
ATOM 662 N N . ALA A 1 89 ? -5.829 0.657 5.830 1.00 94.00 89 ALA A N 1
ATOM 663 C CA . ALA A 1 89 ? -6.796 1.085 4.824 1.00 94.00 89 ALA A CA 1
ATOM 664 C C . ALA A 1 89 ? -6.116 1.859 3.684 1.00 94.00 89 ALA A C 1
ATOM 666 O O . ALA A 1 89 ? -6.358 1.574 2.510 1.00 94.00 89 ALA A O 1
ATOM 667 N N . ALA A 1 90 ? -5.213 2.782 4.013 1.00 96.31 90 ALA A N 1
ATOM 668 C CA . ALA A 1 90 ? -4.492 3.583 3.033 1.00 96.31 90 ALA A CA 1
ATOM 669 C C . ALA A 1 90 ? -3.639 2.731 2.080 1.00 96.31 90 ALA A C 1
ATOM 671 O O . ALA A 1 90 ? -3.687 2.932 0.864 1.00 96.31 90 ALA A O 1
ATOM 672 N N . ILE A 1 91 ? -2.909 1.743 2.609 1.00 93.69 91 ILE A N 1
ATOM 673 C CA . ILE A 1 91 ? -2.115 0.809 1.796 1.00 93.69 91 ILE A CA 1
ATOM 674 C C . ILE A 1 91 ? -3.022 -0.038 0.899 1.00 93.69 91 ILE A C 1
ATOM 676 O O . ILE A 1 91 ? -2.742 -0.177 -0.294 1.00 93.69 91 ILE A O 1
ATOM 680 N N . VAL A 1 92 ? -4.120 -0.576 1.438 1.00 93.56 92 VAL A N 1
ATOM 681 C CA . VAL A 1 92 ? -5.074 -1.382 0.661 1.00 93.56 92 VAL A CA 1
ATOM 682 C C . VAL A 1 92 ? -5.643 -0.569 -0.503 1.00 93.56 92 VAL A C 1
ATOM 684 O O . VAL A 1 92 ? -5.614 -1.032 -1.644 1.00 93.56 92 VAL A O 1
ATOM 687 N N . ILE A 1 93 ? -6.082 0.668 -0.255 1.00 93.81 93 ILE A N 1
ATOM 688 C CA . ILE A 1 93 ? -6.608 1.561 -1.298 1.00 93.81 93 ILE A CA 1
ATOM 689 C C . ILE A 1 93 ? -5.524 1.877 -2.344 1.00 93.81 93 ILE A C 1
ATOM 691 O 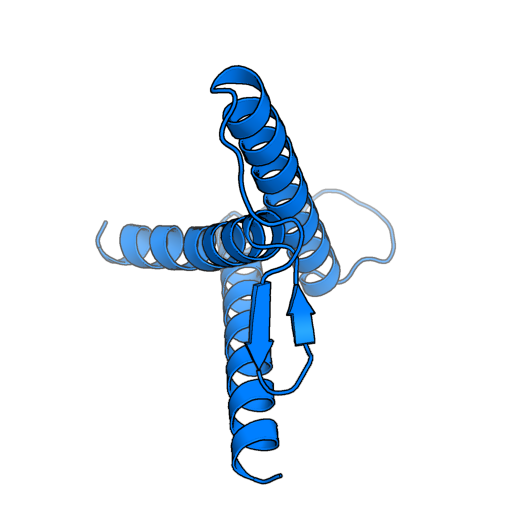O . ILE A 1 93 ? -5.780 1.778 -3.548 1.00 93.81 93 ILE A O 1
ATOM 695 N N . ALA A 1 94 ? -4.301 2.200 -1.912 1.00 93.62 94 ALA A N 1
ATOM 696 C CA . ALA A 1 94 ? -3.188 2.526 -2.808 1.00 93.62 94 ALA A CA 1
ATOM 697 C C . ALA A 1 94 ? -2.773 1.350 -3.717 1.00 93.62 94 ALA A C 1
ATOM 699 O O . ALA A 1 94 ? -2.376 1.565 -4.872 1.00 93.62 94 ALA A O 1
ATOM 700 N N . ILE A 1 95 ? -2.873 0.113 -3.215 1.00 91.50 95 ILE A N 1
ATOM 701 C CA . ILE A 1 95 ? -2.622 -1.120 -3.977 1.00 91.50 95 ILE A CA 1
ATOM 702 C C . ILE A 1 95 ? -3.778 -1.424 -4.935 1.00 91.50 95 ILE A C 1
ATOM 704 O O . ILE A 1 95 ? -3.531 -1.828 -6.074 1.00 91.50 95 ILE A O 1
ATOM 708 N N . LEU A 1 96 ? -5.028 -1.216 -4.515 1.00 90.19 96 LEU A N 1
ATOM 709 C CA . LEU A 1 96 ? -6.203 -1.47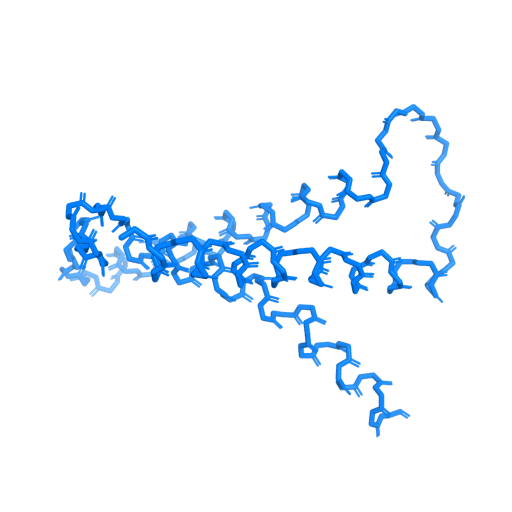6 -5.352 1.00 90.19 96 LEU A CA 1
ATOM 710 C C . LEU A 1 96 ? -6.296 -0.511 -6.541 1.00 90.19 96 LEU A C 1
ATOM 712 O O . LEU A 1 96 ? -6.638 -0.933 -7.647 1.00 90.19 96 LEU A O 1
ATOM 716 N N . GLN A 1 97 ? -5.942 0.762 -6.356 1.00 86.75 97 GLN A N 1
ATOM 717 C CA . GLN A 1 97 ? -6.028 1.797 -7.392 1.00 86.75 97 GLN A CA 1
ATOM 718 C C . GLN A 1 97 ? -5.413 1.398 -8.761 1.00 86.75 97 GLN A C 1
ATOM 720 O O . GLN A 1 97 ? -6.116 1.489 -9.772 1.00 86.75 97 GLN A O 1
ATOM 725 N N . PRO A 1 98 ? -4.147 0.938 -8.871 1.00 84.88 98 PRO A N 1
ATOM 726 C CA . PRO A 1 98 ? -3.561 0.537 -10.153 1.00 84.88 98 PRO A CA 1
ATOM 727 C C . PRO A 1 98 ? -4.226 -0.704 -10.765 1.00 84.88 98 PRO A C 1
ATOM 729 O O . PRO A 1 98 ? -4.244 -0.826 -11.991 1.00 84.88 98 PRO A O 1
ATOM 732 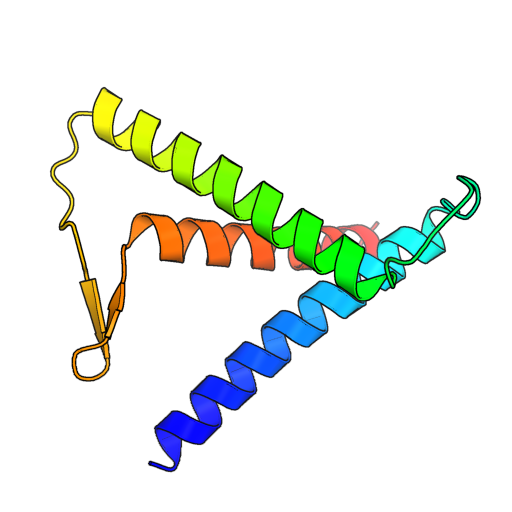N N . LEU A 1 99 ? -4.783 -1.606 -9.949 1.00 83.25 99 LEU A N 1
ATOM 733 C CA . LEU A 1 99 ? -5.497 -2.795 -10.427 1.00 83.25 99 LEU A CA 1
ATOM 734 C C . LEU A 1 99 ? -6.822 -2.401 -11.090 1.00 83.25 99 LEU A C 1
ATOM 736 O O . LEU A 1 99 ? -7.089 -2.822 -12.217 1.00 83.25 99 LEU A O 1
ATOM 740 N N . PHE A 1 100 ? -7.597 -1.521 -10.448 1.00 86.19 100 PHE A N 1
ATOM 741 C CA . PHE A 1 100 ? -8.834 -0.975 -11.016 1.00 86.19 100 PHE A CA 1
ATOM 742 C C . PHE A 1 100 ? -8.581 -0.201 -12.316 1.00 86.19 100 PHE A C 1
ATOM 744 O O . PHE A 1 100 ? -9.269 -0.423 -13.312 1.00 86.19 100 PHE A O 1
ATOM 751 N N . LEU A 1 101 ? -7.559 0.662 -12.351 1.00 84.44 101 LEU A N 1
ATOM 752 C CA . LEU A 1 101 ? -7.210 1.430 -13.555 1.00 84.44 101 LEU A CA 1
ATOM 753 C C . LEU A 1 101 ? -6.738 0.538 -14.712 1.00 84.44 101 LEU A C 1
ATOM 755 O O . LEU A 1 101 ? -7.012 0.837 -15.875 1.00 84.44 101 LEU A O 1
ATOM 759 N N . SER A 1 102 ? -6.023 -0.544 -14.403 1.00 79.94 102 SER A N 1
ATOM 760 C CA . SER A 1 102 ? -5.597 -1.540 -15.389 1.00 79.94 102 SER A CA 1
ATOM 761 C C . SER A 1 102 ? -6.789 -2.297 -15.980 1.00 79.94 102 SER A C 1
ATOM 763 O O . SER A 1 102 ? -6.877 -2.446 -17.198 1.00 79.94 102 SER A O 1
ATOM 765 N N . LEU A 1 103 ? -7.739 -2.718 -15.137 1.00 81.88 103 LEU A N 1
ATOM 766 C CA . LEU A 1 103 ? -8.949 -3.412 -15.578 1.00 81.88 103 LEU A CA 1
ATOM 767 C C . LEU A 1 103 ? -9.836 -2.505 -16.441 1.00 81.88 103 LEU A C 1
ATOM 769 O O . LEU A 1 103 ? -10.268 -2.915 -17.514 1.00 81.88 103 LEU A O 1
ATOM 773 N N . LEU A 1 104 ? -10.045 -1.253 -16.026 1.00 86.81 104 LEU A N 1
ATOM 774 C CA . LEU A 1 104 ? -10.864 -0.294 -16.770 1.00 86.81 104 LEU A CA 1
ATOM 775 C C . LEU A 1 104 ? -10.290 0.005 -18.163 1.00 86.81 104 LEU A C 1
ATOM 777 O O . LEU A 1 104 ? -11.036 0.088 -19.133 1.00 86.81 104 LEU A O 1
ATOM 781 N N . ARG A 1 105 ? -8.960 0.103 -18.279 1.00 78.38 105 ARG A N 1
ATOM 782 C CA . ARG A 1 105 ? -8.259 0.256 -19.568 1.00 78.38 105 ARG A CA 1
ATOM 783 C C . ARG A 1 105 ? -8.348 -0.964 -20.482 1.00 78.38 105 ARG A C 1
ATOM 785 O O . ARG A 1 105 ? -7.995 -0.849 -21.642 1.00 78.38 105 ARG A O 1
ATOM 792 N N . ARG A 1 106 ? -8.728 -2.131 -19.962 1.00 78.69 106 ARG A N 1
ATOM 793 C CA . ARG A 1 106 ? -8.912 -3.350 -20.760 1.00 78.69 106 ARG A CA 1
ATOM 794 C C . ARG A 1 106 ? -10.321 -3.444 -21.352 1.00 78.69 106 ARG A C 1
ATOM 796 O O . ARG A 1 106 ? -10.495 -4.110 -22.363 1.00 78.69 106 ARG A O 1
ATOM 803 N N . PHE A 1 107 ? -11.305 -2.822 -20.705 1.00 74.19 107 PHE A N 1
ATOM 804 C CA . PHE A 1 107 ? -12.705 -2.801 -21.146 1.00 74.19 107 PHE A CA 1
ATOM 805 C C . PHE A 1 107 ? -13.049 -1.622 -22.063 1.00 74.19 107 PHE A C 1
ATOM 807 O O . PHE A 1 107 ? -14.148 -1.589 -22.612 1.00 74.19 107 PHE A O 1
ATOM 814 N N . ARG A 1 108 ? -12.137 -0.662 -22.210 1.00 56.16 108 ARG A N 1
ATOM 815 C CA . ARG A 1 108 ? -12.269 0.511 -23.071 1.00 56.16 108 ARG A CA 1
ATOM 816 C C . ARG A 1 108 ? -11.213 0.458 -24.162 1.00 56.16 108 ARG A C 1
ATOM 818 O O . ARG A 1 108 ? -11.559 0.818 -25.303 1.00 56.16 108 ARG A O 1
#

Secondary structure (DSSP, 8-state):
-HHHHHHHHHHHHHHHHHHHHHHHHHHHTT------S---HHHHHHHHHHHHHHHHHHHHHHHHHHTT----S-EEEETTEEE-HHHHHHHHHHHHHHHHHHHHHHH-

pLDDT: mean 82.59, std 12.6, range [49.38, 97.69]

Radius of gyration: 16.91 Å; chains: 1; bounding box: 36×39×42 Å

Organism: Thermanaerosceptrum fracticalcis (NCBI:txid1712410)